Protein AF-A0A359BDV3-F1 (afdb_monomer)

Solvent-accessible surface area (backbone atoms only — not comparable to full-atom values): 6968 Å² total; per-residue (Å²): 131,84,90,57,59,73,46,80,76,44,68,35,71,80,63,51,34,40,36,29,39,27,27,66,96,48,97,41,28,25,42,31,40,29,50,70,92,55,80,78,68,40,76,77,50,85,57,95,71,19,50,80,48,73,44,71,35,88,83,52,82,51,69,50,74,43,62,65,80,77,50,72,85,72,41,96,54,76,82,67,77,78,74,76,79,84,82,77,92,63,85,82,78,80,84,76,82,76,71,95,79,76,89,81,135

Nearest PDB structures (foldseek):
  5yzm-assembly1_A  TM=9.146E-01  e=1.213E-03  Deinococcus radiodurans R1 = ATCC 13939 = DSM 20539
  5yzn-assembly1_D  TM=8.259E-01  e=7.589E-04  Deinococcus radiodurans R1 = ATCC 13939 = DSM 20539
  5yzo-assembly1_A  TM=7.901E-01  e=8.048E-04  Deinococcus radiodurans R1 = ATCC 13939 = DSM 20539
  5yzn-assembly1_C  TM=8.262E-01  e=1.534E-03  Deinococcus radiodurans R1 = ATCC 13939 = DSM 20539
  5yzn-assembly1_A  TM=7.141E-01  e=1.446E-03  Deinococcus radiodurans R1 = ATCC 13939 = DSM 20539

Radius of gyration: 23.29 Å; Cα contacts (8 Å, |Δi|>4): 142; chains: 1; bounding box: 32×81×42 Å

Foldseek 3Di:
DPDKDWDDWDAQLVNQKIWIWICVPHVATFIWIAGPVGDDIDGPDDDPQHFPDWDHDNVSPDIDTDGDDDDPVNDPDDPDPDPDDPDDPDDPDPPPPDDDDDDDD

Secondary structure (DSSP, 8-state):
-----EEEEEE-TTSSEEEEEE-TTSSS-EEEEEETT----EES---TT---EEEE-TTSS-EEEE-PPPPTTTS-S-----PPP----S---------------

Sequence (105 aa):
ESNSDSYSPKWSPDNRYLAVLSDRGDQHSQIWILDRRGGDAQPLTEFKQGVFSYSWSPKSNEILLEVKDPTPADLDEEIRPNPRPYVIDRLQFKEDFVGYRDHQP

Structure (mmCIF, N/CA/C/O backbone):
data_AF-A0A359BDV3-F1
#
_entry.id   AF-A0A359BDV3-F1
#
loop_
_atom_site.group_PDB
_atom_site.id
_atom_site.type_symbol
_atom_site.label_atom_id
_atom_site.label_alt_id
_atom_site.label_comp_id
_atom_site.label_asym_id
_atom_site.label_entity_id
_atom_site.label_seq_id
_atom_site.pdbx_PDB_ins_code
_atom_site.Cartn_x
_atom_site.Cartn_y
_atom_site.Cartn_z
_atom_site.occupancy
_atom_site.B_iso_or_equiv
_atom_site.auth_seq_id
_atom_site.auth_comp_id
_atom_site.auth_asym_id
_atom_site.auth_atom_id
_atom_site.pdbx_PDB_model_num
ATOM 1 N N . GLU A 1 1 ? 4.305 -24.747 -4.653 1.00 45.00 1 GLU A N 1
ATOM 2 C CA . GLU A 1 1 ? 3.629 -23.542 -4.139 1.00 45.00 1 GLU A CA 1
ATOM 3 C C . GLU A 1 1 ? 4.575 -22.376 -4.361 1.00 45.00 1 GLU A C 1
ATOM 5 O O . GLU A 1 1 ? 5.748 -22.513 -4.035 1.00 45.00 1 GLU A O 1
ATOM 10 N N . SER A 1 2 ? 4.141 -21.311 -5.035 1.00 57.94 2 SER A N 1
ATOM 11 C CA . SER A 1 2 ? 4.937 -20.082 -5.107 1.00 57.94 2 SER A CA 1
ATOM 12 C C . SER A 1 2 ? 4.987 -19.492 -3.700 1.00 57.94 2 SER A C 1
ATOM 14 O O . SER A 1 2 ? 3.931 -19.212 -3.135 1.00 57.94 2 SER A O 1
ATOM 16 N N . ASN A 1 3 ? 6.178 -19.366 -3.118 1.00 64.75 3 ASN A N 1
ATOM 17 C CA . ASN A 1 3 ? 6.348 -18.719 -1.822 1.00 64.75 3 ASN A CA 1
ATOM 18 C C . ASN A 1 3 ? 6.088 -17.218 -2.002 1.00 64.75 3 ASN A C 1
ATOM 20 O O . ASN A 1 3 ? 6.959 -16.523 -2.512 1.00 64.75 3 ASN A O 1
ATOM 24 N N . SER A 1 4 ? 4.877 -16.765 -1.681 1.00 77.38 4 SER A N 1
ATOM 25 C CA . SER A 1 4 ? 4.522 -15.345 -1.652 1.00 77.38 4 SER A CA 1
ATOM 26 C C . SER A 1 4 ? 4.699 -14.809 -0.240 1.00 77.38 4 SER A C 1
ATOM 28 O O . SER A 1 4 ? 4.143 -15.386 0.703 1.00 77.38 4 SER A O 1
ATOM 30 N N . ASP A 1 5 ? 5.401 -13.696 -0.101 1.00 88.00 5 ASP A N 1
ATOM 31 C CA . ASP A 1 5 ? 5.618 -13.040 1.177 1.00 88.00 5 ASP A CA 1
ATOM 32 C C . ASP A 1 5 ? 4.516 -11.999 1.441 1.00 88.00 5 ASP A C 1
ATOM 34 O O . ASP A 1 5 ? 3.895 -11.416 0.547 1.00 88.00 5 ASP A O 1
ATOM 38 N N . SER A 1 6 ? 4.206 -11.790 2.719 1.00 92.88 6 SER A N 1
ATOM 39 C CA . SER A 1 6 ? 3.255 -10.770 3.168 1.00 92.88 6 SER A C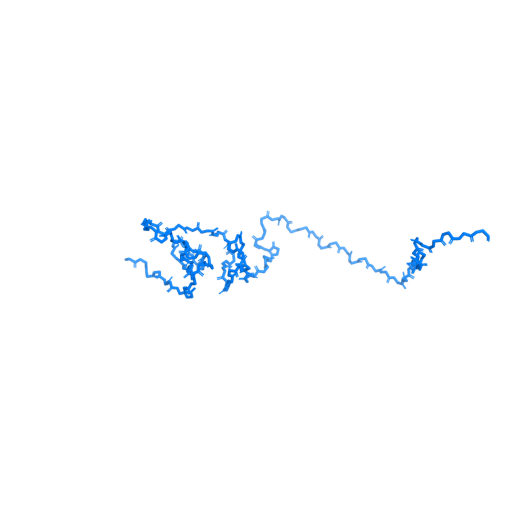A 1
ATOM 40 C C . SER A 1 6 ? 3.822 -10.043 4.377 1.00 92.88 6 SER A C 1
ATOM 42 O O . SER A 1 6 ? 4.243 -10.675 5.346 1.00 92.88 6 SER A O 1
ATOM 44 N N . TYR A 1 7 ? 3.843 -8.713 4.334 1.00 95.69 7 TYR A N 1
ATOM 45 C CA . TYR A 1 7 ? 4.505 -7.892 5.347 1.00 95.69 7 TYR A CA 1
ATOM 46 C C . TYR A 1 7 ? 3.834 -6.521 5.526 1.00 95.69 7 TYR A C 1
ATOM 48 O O . TYR A 1 7 ? 2.852 -6.180 4.864 1.00 95.69 7 TYR A O 1
ATOM 56 N N . SER A 1 8 ? 4.348 -5.734 6.478 1.00 97.19 8 SER A N 1
ATOM 57 C CA . SER A 1 8 ? 3.845 -4.394 6.823 1.00 97.19 8 SER A CA 1
ATOM 58 C C . SER A 1 8 ? 2.331 -4.334 7.105 1.00 97.19 8 SER A C 1
ATOM 60 O O . SER A 1 8 ? 1.634 -3.536 6.475 1.00 97.19 8 SER A O 1
ATOM 62 N N . PRO A 1 9 ? 1.790 -5.143 8.037 1.00 97.56 9 PRO A N 1
ATOM 63 C CA . PRO A 1 9 ? 0.366 -5.117 8.358 1.00 97.56 9 PRO A CA 1
ATOM 64 C C . PRO A 1 9 ? -0.041 -3.798 9.026 1.00 97.56 9 PRO A C 1
ATOM 66 O O . PRO A 1 9 ? 0.595 -3.362 9.990 1.00 97.56 9 PRO A O 1
ATOM 69 N N . LYS A 1 10 ? -1.125 -3.174 8.552 1.00 98.12 10 LYS A N 1
ATOM 70 C CA . LYS A 1 10 ? -1.719 -1.980 9.173 1.00 98.12 10 LYS A CA 1
ATOM 71 C C . LYS A 1 10 ? -3.241 -2.055 9.157 1.00 98.12 10 LYS A C 1
ATOM 73 O O . LYS A 1 10 ? -3.857 -2.150 8.095 1.00 98.12 10 LYS A O 1
ATOM 78 N N . TR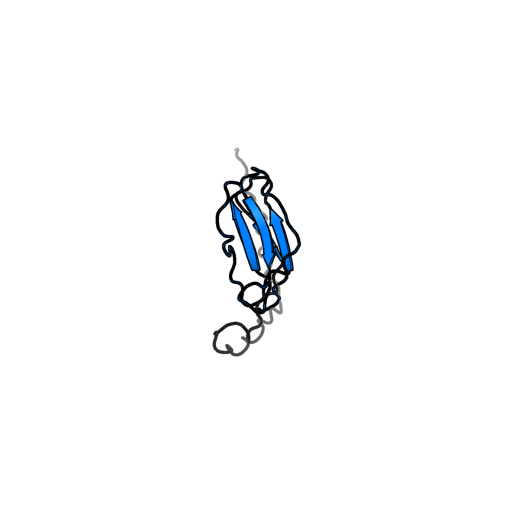P A 1 11 ? -3.843 -1.944 10.337 1.00 98.00 11 TRP A N 1
ATOM 79 C CA . TRP A 1 11 ? -5.286 -1.755 10.465 1.00 98.00 11 TRP A CA 1
ATOM 80 C C . TRP A 1 11 ? -5.696 -0.371 9.958 1.00 98.00 11 TRP A C 1
ATOM 82 O O . TRP A 1 11 ? -5.002 0.617 10.213 1.00 98.00 1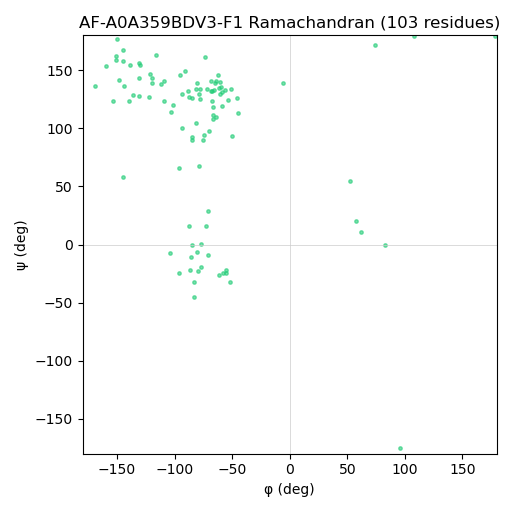1 TRP A O 1
ATOM 92 N N . SER A 1 12 ? -6.831 -0.299 9.266 1.00 97.81 12 SER A N 1
ATOM 93 C CA . SER A 1 12 ? -7.498 0.966 8.981 1.00 97.81 12 SER A CA 1
ATOM 94 C C . SER A 1 12 ? -7.913 1.644 10.298 1.00 97.81 12 SER A C 1
ATOM 96 O O . SER A 1 12 ? -8.262 0.945 11.255 1.00 97.81 12 SER A O 1
ATOM 98 N N . PRO A 1 13 ? -7.897 2.987 10.396 1.00 98.25 13 PRO A N 1
ATOM 99 C CA . PRO A 1 13 ? -8.234 3.673 11.650 1.00 98.25 13 PRO A CA 1
ATOM 100 C C . PRO A 1 13 ? -9.665 3.419 12.157 1.00 98.25 13 PRO A C 1
ATOM 102 O O . PRO A 1 13 ? -9.909 3.451 13.361 1.00 98.25 13 PRO A O 1
ATOM 105 N N . ASP A 1 14 ? -10.607 3.109 11.265 1.00 97.75 14 ASP A N 1
ATOM 106 C CA . ASP A 1 14 ? -11.972 2.673 11.592 1.00 97.75 14 ASP A CA 1
ATOM 107 C C . ASP A 1 14 ? -12.066 1.196 12.049 1.00 97.75 14 ASP A C 1
ATOM 109 O O . ASP A 1 14 ? -13.149 0.700 12.373 1.00 97.75 14 ASP A O 1
ATOM 113 N N . ASN A 1 15 ? -10.932 0.491 12.105 1.00 97.25 15 ASN A N 1
ATOM 114 C CA . ASN A 1 15 ? -10.772 -0.925 12.436 1.00 97.25 15 ASN A CA 1
ATOM 115 C C . ASN A 1 15 ? -11.559 -1.891 11.540 1.00 97.25 15 ASN A C 1
ATOM 117 O O . ASN A 1 15 ? -11.830 -3.023 11.946 1.00 97.25 15 ASN A O 1
ATOM 121 N N . ARG A 1 16 ? -11.974 -1.479 10.343 1.00 96.94 16 ARG A N 1
ATOM 122 C CA . ARG A 1 16 ? -12.729 -2.354 9.446 1.00 96.94 16 ARG A CA 1
ATOM 123 C C . ARG A 1 16 ? -11.839 -3.274 8.620 1.00 96.94 16 ARG A C 1
ATOM 125 O O . ARG A 1 16 ? -12.258 -4.394 8.334 1.00 96.94 16 ARG A O 1
ATOM 132 N N . TYR A 1 17 ? -10.640 -2.830 8.270 1.00 98.00 17 TYR A N 1
ATOM 133 C CA . TYR A 1 17 ? -9.795 -3.514 7.304 1.00 98.00 17 TYR A CA 1
ATOM 134 C C . TYR A 1 17 ? -8.372 -3.701 7.810 1.00 98.00 17 TYR A C 1
ATOM 136 O O . TYR A 1 17 ? -7.805 -2.812 8.443 1.00 98.00 17 TYR A O 1
ATOM 144 N N . LEU A 1 18 ? -7.772 -4.838 7.471 1.00 97.56 18 LEU A N 1
ATOM 145 C CA . LEU A 1 18 ? -6.335 -5.053 7.566 1.00 97.56 18 LEU A CA 1
ATOM 146 C C . LEU A 1 18 ? -5.737 -4.918 6.167 1.00 97.56 18 LEU A C 1
ATOM 148 O O . LEU A 1 18 ? -6.109 -5.674 5.273 1.00 97.56 18 LEU A O 1
ATOM 152 N N . ALA A 1 19 ? -4.818 -3.973 5.988 1.00 97.88 19 ALA A N 1
ATOM 153 C CA . ALA A 1 19 ? -3.979 -3.906 4.799 1.00 97.88 19 ALA A CA 1
ATOM 154 C C . ALA A 1 19 ? -2.637 -4.603 5.056 1.00 97.88 19 ALA A C 1
ATOM 156 O O . ALA A 1 19 ? -2.106 -4.551 6.169 1.00 97.88 19 ALA A O 1
ATOM 157 N N . VAL A 1 20 ? -2.092 -5.238 4.022 1.00 97.38 20 VAL A N 1
ATOM 158 C CA . VAL A 1 20 ? -0.743 -5.818 3.979 1.00 97.38 20 VAL A CA 1
ATOM 159 C C . VAL A 1 20 ? -0.117 -5.528 2.619 1.00 97.38 20 VAL A C 1
ATOM 161 O O . VAL A 1 20 ? -0.835 -5.357 1.635 1.00 97.38 20 VAL A O 1
ATOM 164 N N . LEU A 1 21 ? 1.211 -5.497 2.549 1.00 97.56 21 LEU A N 1
ATOM 165 C CA . LEU A 1 21 ? 1.917 -5.611 1.274 1.00 97.56 21 LEU A CA 1
ATOM 166 C C . LEU A 1 21 ? 2.158 -7.088 0.987 1.00 97.56 21 LEU A C 1
ATOM 168 O O . LEU A 1 21 ? 2.614 -7.807 1.875 1.00 97.56 21 LEU A O 1
ATOM 172 N N . SER A 1 22 ? 1.852 -7.532 -0.228 1.00 96.06 22 SER A N 1
ATOM 173 C CA . SER A 1 22 ? 2.132 -8.896 -0.669 1.00 96.06 22 SER A CA 1
ATOM 174 C C . SER A 1 22 ? 2.434 -8.952 -2.160 1.00 96.06 22 SER A C 1
ATOM 176 O O . SER A 1 22 ? 1.783 -8.273 -2.952 1.00 96.06 22 SER A O 1
ATOM 178 N N . ASP A 1 23 ? 3.395 -9.793 -2.527 1.00 93.50 23 ASP A N 1
ATOM 179 C CA . ASP A 1 23 ? 3.736 -10.181 -3.901 1.00 93.50 23 ASP A CA 1
ATOM 180 C C . ASP A 1 23 ? 2.898 -11.380 -4.387 1.00 93.50 23 ASP A C 1
ATOM 182 O O . ASP A 1 23 ? 3.207 -12.049 -5.370 1.00 93.50 23 ASP A O 1
ATOM 186 N N . ARG A 1 24 ? 1.800 -11.701 -3.694 1.00 88.25 24 ARG A N 1
ATOM 187 C CA . ARG A 1 24 ? 0.910 -12.775 -4.117 1.00 88.25 24 ARG A CA 1
ATOM 188 C C . ARG A 1 24 ? 0.367 -12.485 -5.518 1.00 88.25 24 ARG A C 1
ATOM 190 O O . ARG A 1 24 ? -0.380 -11.536 -5.714 1.00 88.25 24 ARG A O 1
ATOM 197 N N . GLY A 1 25 ? 0.661 -13.380 -6.458 1.00 80.12 25 GLY A N 1
ATOM 198 C CA . GLY A 1 25 ? 0.099 -13.345 -7.810 1.00 80.12 25 GLY A CA 1
ATOM 199 C C . GLY A 1 25 ? 0.804 -12.403 -8.788 1.00 80.12 25 GLY A C 1
ATOM 200 O O . GLY A 1 25 ? 0.408 -12.380 -9.949 1.00 80.12 25 GLY A O 1
ATOM 201 N N . ASP A 1 26 ? 1.847 -11.692 -8.360 1.00 79.25 26 ASP A N 1
ATOM 202 C CA . ASP A 1 26 ? 2.642 -10.796 -9.204 1.00 79.25 26 ASP A CA 1
ATOM 203 C C . ASP A 1 26 ? 4.122 -10.841 -8.772 1.00 79.25 26 ASP A C 1
ATOM 205 O O . ASP A 1 26 ? 4.466 -11.378 -7.726 1.00 79.25 26 ASP A O 1
ATOM 209 N N . GLN A 1 27 ? 5.035 -10.302 -9.572 1.00 85.12 27 GLN A N 1
ATOM 210 C CA . GLN A 1 27 ? 6.436 -10.136 -9.183 1.00 85.12 27 GLN A CA 1
ATOM 211 C C . GLN A 1 27 ? 6.632 -8.946 -8.226 1.00 85.12 27 GLN A C 1
ATOM 213 O O . GLN A 1 27 ? 7.651 -8.854 -7.538 1.00 85.12 27 GLN A O 1
ATOM 218 N N . HIS A 1 28 ? 5.672 -8.021 -8.192 1.00 92.56 28 HIS A N 1
ATOM 219 C CA . HIS A 1 28 ? 5.743 -6.787 -7.425 1.00 92.56 28 HIS A CA 1
ATOM 220 C C . HIS A 1 28 ? 4.735 -6.772 -6.275 1.00 92.56 28 HIS A C 1
ATOM 222 O O . HIS A 1 28 ? 3.575 -7.142 -6.442 1.00 92.56 28 HIS A O 1
ATOM 228 N N . SER A 1 29 ? 5.166 -6.283 -5.108 1.00 95.56 29 SER A N 1
ATOM 229 C CA . SER A 1 29 ? 4.287 -6.129 -3.948 1.00 95.56 29 SER A CA 1
ATOM 230 C C . SER A 1 29 ? 3.134 -5.173 -4.248 1.00 95.56 29 SER A C 1
ATOM 232 O O . SER A 1 29 ? 3.351 -4.038 -4.668 1.00 95.56 29 SER A O 1
ATOM 234 N N . GLN A 1 30 ? 1.912 -5.604 -3.956 1.00 96.75 30 GLN A N 1
ATOM 235 C CA . GLN A 1 30 ? 0.699 -4.791 -4.003 1.00 96.75 30 GLN A CA 1
ATOM 236 C C . GLN A 1 30 ? 0.090 -4.670 -2.610 1.00 96.75 30 GLN A C 1
ATOM 238 O O . GLN A 1 30 ? 0.395 -5.462 -1.714 1.00 96.75 30 GLN A O 1
ATOM 243 N N . ILE A 1 31 ? -0.805 -3.702 -2.419 1.00 97.38 31 ILE A N 1
ATOM 244 C CA . ILE A 1 31 ? -1.634 -3.675 -1.216 1.00 97.38 31 ILE A CA 1
ATOM 245 C C . ILE A 1 31 ? -2.749 -4.694 -1.375 1.00 97.38 31 ILE A C 1
ATOM 247 O O . ILE A 1 31 ? -3.548 -4.618 -2.306 1.00 97.38 31 ILE A O 1
ATOM 251 N N . TRP A 1 32 ? -2.837 -5.595 -0.409 1.00 97.00 32 TRP A N 1
ATOM 252 C CA . TRP A 1 32 ? -3.954 -6.508 -0.237 1.00 97.00 32 TRP A CA 1
ATOM 253 C C . TRP A 1 32 ? -4.749 -6.107 0.996 1.00 97.00 32 TRP A C 1
ATOM 255 O O . TRP A 1 32 ? -4.175 -5.725 2.018 1.00 97.00 32 TRP A O 1
ATOM 265 N N . IL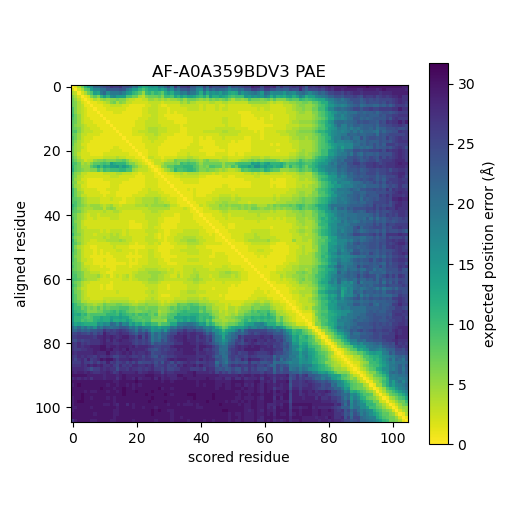E A 1 33 ? -6.071 -6.196 0.900 1.00 97.00 33 ILE A N 1
ATOM 266 C CA . ILE A 1 33 ? -6.990 -5.820 1.968 1.00 97.00 33 ILE A CA 1
ATOM 267 C C . ILE A 1 33 ? -7.837 -7.012 2.401 1.00 97.00 33 ILE A C 1
ATOM 269 O O . ILE A 1 33 ? -8.318 -7.796 1.582 1.00 97.00 33 ILE A O 1
ATOM 273 N N . LEU A 1 34 ? -8.032 -7.128 3.708 1.00 97.31 34 LEU A N 1
ATOM 274 C CA . LEU A 1 34 ? -8.896 -8.110 4.343 1.00 97.31 34 LEU A CA 1
ATOM 275 C C . LEU A 1 34 ? -9.951 -7.379 5.179 1.00 97.31 34 LEU A C 1
ATOM 277 O O . LEU A 1 34 ? -9.604 -6.551 6.023 1.00 97.31 34 LEU A O 1
ATOM 281 N N . ASP A 1 35 ? -11.233 -7.687 4.973 1.00 97.56 35 ASP A N 1
ATOM 282 C CA . ASP A 1 35 ? -12.297 -7.212 5.866 1.00 97.56 35 ASP A CA 1
ATOM 283 C C . ASP A 1 35 ? -12.211 -7.965 7.203 1.00 97.56 35 ASP A C 1
ATOM 285 O O . ASP A 1 35 ? -12.073 -9.189 7.245 1.00 97.56 35 ASP A O 1
ATOM 289 N N . ARG A 1 36 ? -12.306 -7.242 8.323 1.00 96.50 36 ARG A N 1
ATOM 290 C CA . ARG A 1 36 ? -12.248 -7.812 9.679 1.00 96.50 36 ARG A CA 1
ATOM 291 C C . ARG A 1 36 ? -13.334 -8.861 9.930 1.00 96.50 36 ARG A C 1
ATOM 293 O O . ARG A 1 36 ? -13.179 -9.701 10.811 1.00 96.50 36 ARG A O 1
ATOM 300 N N . ARG A 1 37 ? -14.444 -8.808 9.194 1.00 96.75 37 ARG A N 1
ATOM 301 C CA . ARG A 1 37 ? -15.521 -9.807 9.262 1.00 96.75 37 ARG A CA 1
ATOM 302 C C . ARG A 1 37 ? -15.115 -11.158 8.661 1.00 96.75 37 ARG A C 1
ATOM 304 O O . ARG A 1 37 ? -15.854 -12.122 8.833 1.00 96.75 37 ARG A O 1
ATOM 311 N N . GLY A 1 38 ? -13.958 -11.232 8.007 1.00 93.19 38 GLY A N 1
ATOM 312 C CA . GLY A 1 38 ? -13.453 -12.412 7.320 1.00 93.19 38 GLY A CA 1
ATOM 313 C C . GLY A 1 38 ? -13.768 -12.400 5.825 1.00 93.19 38 GLY A C 1
ATOM 314 O O . GLY A 1 38 ? -14.305 -11.431 5.287 1.00 93.19 38 GLY A O 1
ATOM 315 N N . GLY A 1 39 ? -13.420 -13.503 5.166 1.00 93.56 39 GLY A N 1
ATOM 316 C CA . GLY A 1 39 ? -13.400 -13.630 3.709 1.00 93.56 39 GLY A CA 1
ATOM 317 C C . GLY A 1 39 ? -11.972 -13.686 3.172 1.00 93.56 39 GLY A C 1
ATOM 318 O O . GLY A 1 39 ? -11.008 -13.636 3.936 1.00 93.56 39 GLY A O 1
ATOM 319 N N . ASP A 1 40 ? -11.845 -13.808 1.856 1.00 93.31 40 ASP A N 1
ATOM 320 C CA . ASP A 1 40 ? -10.542 -13.848 1.200 1.00 93.31 40 ASP A CA 1
ATOM 321 C C . ASP A 1 40 ? -9.970 -12.441 1.037 1.00 93.31 40 ASP A C 1
ATOM 323 O O . ASP A 1 40 ? -10.687 -11.506 0.667 1.00 93.31 40 ASP A O 1
ATOM 327 N N . ALA A 1 41 ? -8.663 -12.301 1.271 1.00 93.50 41 ALA A N 1
ATOM 328 C CA . ALA A 1 41 ? -7.949 -11.067 0.968 1.00 93.50 41 ALA A CA 1
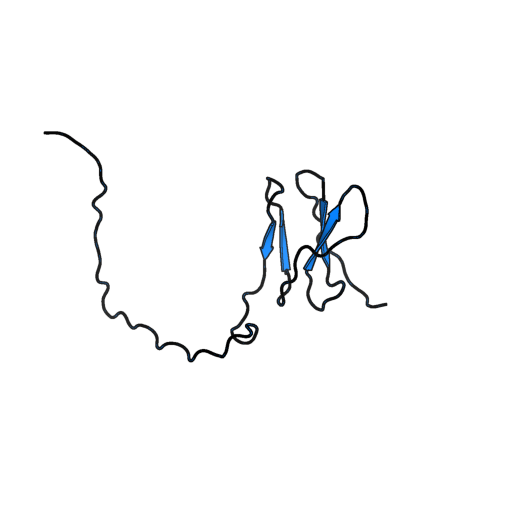ATOM 329 C C . ALA A 1 41 ? -8.040 -10.752 -0.533 1.00 93.50 41 ALA A C 1
ATOM 331 O O . ALA A 1 41 ? -7.923 -11.652 -1.367 1.00 93.50 41 ALA A O 1
ATOM 332 N N . GLN A 1 42 ? -8.219 -9.476 -0.866 1.00 94.81 42 GLN A N 1
ATOM 333 C CA . GLN A 1 42 ? -8.350 -8.990 -2.241 1.00 94.81 42 GLN A CA 1
ATOM 334 C C . GLN A 1 42 ? -7.250 -7.963 -2.541 1.00 94.81 42 GLN A C 1
ATOM 336 O O . GLN A 1 42 ? -6.883 -7.206 -1.635 1.00 94.81 42 GLN A O 1
ATOM 341 N N . PRO A 1 43 ? -6.741 -7.887 -3.781 1.00 94.75 43 PRO A N 1
ATOM 342 C CA . PRO A 1 43 ? -5.838 -6.815 -4.170 1.00 94.75 43 PRO A CA 1
ATOM 343 C C . PRO A 1 43 ? -6.603 -5.486 -4.194 1.00 94.75 43 PRO A C 1
ATOM 345 O O . PRO A 1 43 ? -7.700 -5.387 -4.742 1.00 94.75 43 PRO A O 1
ATOM 348 N N . LEU A 1 44 ? -6.026 -4.459 -3.576 1.00 95.50 44 LEU A N 1
ATOM 349 C CA . LEU A 1 44 ? -6.518 -3.081 -3.624 1.00 95.50 44 LEU A CA 1
ATOM 350 C C . LEU A 1 44 ? -5.796 -2.264 -4.706 1.00 95.50 44 LEU A C 1
ATOM 352 O O . LEU A 1 44 ? -6.335 -1.267 -5.181 1.00 95.50 44 LEU A O 1
ATOM 356 N N . THR A 1 45 ? -4.580 -2.671 -5.079 1.00 95.19 45 THR A N 1
ATOM 357 C CA . THR A 1 45 ? -3.739 -1.991 -6.070 1.00 95.19 45 THR A CA 1
ATOM 358 C C . THR A 1 45 ? -3.189 -2.963 -7.109 1.00 95.19 45 THR A C 1
ATOM 360 O O . THR A 1 45 ? -3.038 -4.150 -6.832 1.00 95.19 45 THR A O 1
ATOM 363 N N . GLU A 1 46 ? -2.850 -2.430 -8.284 1.00 93.19 46 GLU A N 1
ATOM 364 C CA . GLU A 1 46 ? -2.258 -3.171 -9.406 1.00 93.19 46 GLU A CA 1
ATOM 365 C C . GLU A 1 46 ? -1.252 -2.270 -10.151 1.00 93.19 46 GLU A C 1
ATOM 367 O O . GLU A 1 46 ? -1.407 -1.929 -11.323 1.00 93.19 46 GLU A O 1
ATOM 372 N N . PHE A 1 47 ? -0.239 -1.773 -9.434 1.00 91.12 47 PHE A N 1
ATOM 373 C CA . PHE A 1 47 ? 0.797 -0.926 -10.034 1.00 91.12 47 PHE A CA 1
ATOM 374 C C . PHE A 1 47 ? 1.895 -1.788 -10.656 1.00 91.12 47 PHE A C 1
ATOM 376 O O . PHE A 1 47 ? 2.521 -2.562 -9.934 1.00 91.12 47 PHE A O 1
ATOM 383 N N . LYS A 1 48 ? 2.212 -1.583 -11.945 1.00 89.81 48 LYS A N 1
ATOM 384 C CA . LYS A 1 48 ? 3.322 -2.279 -12.637 1.00 89.81 48 LYS A CA 1
ATOM 385 C C . LYS A 1 48 ? 4.656 -2.165 -11.877 1.00 89.81 48 LYS A C 1
ATOM 387 O O . LYS A 1 48 ? 5.472 -3.069 -11.935 1.00 89.81 48 LYS A O 1
ATOM 392 N N . GLN A 1 49 ? 4.886 -1.058 -11.170 1.00 91.31 49 GLN A N 1
ATOM 393 C CA . GLN A 1 49 ? 6.114 -0.792 -10.409 1.00 91.31 49 GLN A CA 1
ATOM 394 C C . GLN A 1 49 ? 6.094 -1.372 -8.986 1.00 91.31 49 GLN A C 1
ATOM 396 O O . GLN A 1 49 ? 7.125 -1.366 -8.311 1.00 91.31 49 GLN A O 1
ATOM 401 N N . GLY A 1 50 ? 4.937 -1.848 -8.520 1.00 94.06 50 GLY A N 1
ATOM 402 C CA . GLY A 1 50 ? 4.705 -2.226 -7.132 1.00 94.06 50 GLY A CA 1
ATOM 403 C C . GLY A 1 50 ? 4.568 -1.046 -6.174 1.00 94.06 50 GLY A C 1
ATOM 404 O O . GLY A 1 50 ? 4.808 0.116 -6.508 1.00 94.06 50 GLY A O 1
ATOM 405 N N . VAL A 1 51 ? 4.187 -1.378 -4.946 1.00 96.69 51 VAL A N 1
ATOM 406 C CA . VAL A 1 51 ? 4.079 -0.465 -3.809 1.00 96.69 51 VAL A CA 1
ATOM 407 C C . VAL A 1 51 ? 5.192 -0.784 -2.813 1.00 96.69 51 VAL A C 1
ATOM 409 O O . VAL A 1 51 ? 5.298 -1.909 -2.321 1.00 96.69 51 VAL A O 1
ATOM 412 N N . PHE A 1 52 ? 6.013 0.213 -2.482 1.00 96.00 52 PHE A N 1
ATOM 413 C CA . PHE A 1 52 ? 7.116 0.053 -1.526 1.00 96.00 52 PHE A CA 1
ATOM 414 C C . PHE A 1 52 ? 6.644 0.198 -0.085 1.00 96.00 52 PHE A C 1
ATOM 416 O O . PHE A 1 52 ? 6.996 -0.596 0.790 1.00 96.00 52 PHE A O 1
ATOM 423 N N . SER A 1 53 ? 5.834 1.222 0.165 1.00 97.56 53 SER A N 1
ATOM 424 C CA . SER A 1 53 ? 5.291 1.522 1.478 1.00 97.56 53 SER A CA 1
ATOM 425 C C . SER A 1 53 ? 3.936 2.211 1.351 1.00 97.56 53 SER A C 1
ATOM 427 O O . SER A 1 53 ? 3.552 2.699 0.285 1.00 97.56 53 SER A O 1
ATOM 429 N N . TYR A 1 54 ? 3.171 2.207 2.442 1.00 98.25 54 TYR A N 1
ATOM 430 C CA . TYR A 1 54 ? 1.858 2.837 2.467 1.00 98.25 54 TYR A CA 1
ATOM 431 C C . TYR A 1 54 ? 1.488 3.339 3.860 1.00 98.25 54 TYR A C 1
ATOM 433 O O . TYR A 1 54 ? 2.012 2.859 4.873 1.00 98.25 54 TYR A O 1
ATOM 441 N N . SER A 1 55 ? 0.551 4.281 3.936 1.00 98.12 55 SER A N 1
ATOM 442 C CA . SER A 1 55 ? -0.053 4.718 5.196 1.00 98.12 55 SER A CA 1
ATOM 443 C C . SER A 1 55 ? -1.524 5.057 5.026 1.00 98.12 55 SER A C 1
ATOM 445 O O . SER A 1 55 ? -1.907 5.755 4.092 1.00 98.12 55 SER A O 1
ATOM 447 N N . TRP A 1 56 ? -2.344 4.614 5.976 1.00 98.19 56 TRP A N 1
ATOM 448 C CA . TRP A 1 56 ? -3.745 5.003 6.048 1.00 98.19 56 TRP A CA 1
ATOM 449 C C . TRP A 1 56 ? -3.898 6.497 6.334 1.00 98.19 56 TRP A C 1
ATOM 451 O O . TRP A 1 56 ? -3.203 7.052 7.190 1.00 98.19 56 TRP A O 1
ATOM 461 N N . SER A 1 57 ? -4.858 7.130 5.661 1.00 97.88 57 SER A N 1
ATOM 462 C CA . SER A 1 57 ? -5.386 8.425 6.078 1.00 97.88 57 SER A CA 1
ATOM 463 C C . SER A 1 57 ? -6.083 8.280 7.434 1.00 97.88 57 SER A C 1
ATOM 465 O O . SER A 1 57 ? -6.823 7.311 7.622 1.00 97.88 57 SER A O 1
ATOM 467 N N . PRO A 1 58 ? -5.946 9.245 8.365 1.00 97.38 58 PRO A N 1
ATOM 468 C CA . PRO A 1 58 ? -6.647 9.219 9.653 1.00 97.38 58 PRO A CA 1
ATOM 469 C C . PRO A 1 58 ? -8.174 9.099 9.533 1.00 97.38 58 PRO A C 1
ATOM 471 O O . PRO A 1 58 ? -8.831 8.622 10.454 1.00 97.38 58 PRO A O 1
ATOM 474 N N . LYS A 1 59 ? -8.748 9.519 8.397 1.00 96.94 59 LYS A N 1
ATOM 475 C CA . LYS A 1 59 ? -10.186 9.423 8.101 1.00 96.94 59 LYS A CA 1
ATOM 476 C C . LYS A 1 59 ? -10.618 8.065 7.526 1.00 96.94 59 LYS A C 1
ATOM 478 O O . LYS A 1 59 ? -11.803 7.873 7.286 1.00 96.94 59 LYS A O 1
ATOM 483 N N . SER A 1 60 ? -9.694 7.120 7.335 1.00 95.25 60 SER A N 1
ATOM 484 C CA . SER A 1 60 ? -9.931 5.763 6.797 1.00 95.25 60 SER A CA 1
ATOM 485 C C . SER A 1 60 ? -10.478 5.686 5.365 1.00 95.25 60 SER A C 1
ATOM 487 O O . SER A 1 60 ? -10.880 4.614 4.927 1.00 95.25 60 SER A O 1
ATOM 489 N N . ASN A 1 61 ? -10.499 6.790 4.621 1.00 94.62 61 ASN A N 1
ATOM 490 C CA . ASN A 1 61 ? -11.058 6.849 3.267 1.00 94.62 61 ASN A CA 1
ATOM 491 C C . ASN A 1 61 ? -9.996 6.884 2.155 1.00 94.62 61 ASN A C 1
ATOM 493 O O . ASN A 1 61 ? -10.354 6.828 0.984 1.00 94.62 61 ASN A O 1
ATOM 497 N N . GLU A 1 62 ? -8.715 7.001 2.506 1.00 96.94 62 GLU A N 1
ATOM 498 C CA . GLU A 1 62 ? -7.599 7.157 1.569 1.00 96.94 62 GLU A CA 1
ATOM 499 C C . GLU A 1 62 ? -6.355 6.437 2.100 1.00 96.94 62 GLU A C 1
ATOM 501 O O . GLU A 1 62 ? -6.208 6.229 3.312 1.00 96.94 62 GLU A O 1
ATOM 506 N N . ILE A 1 63 ? -5.438 6.096 1.195 1.00 97.25 63 ILE A N 1
ATOM 507 C CA . ILE A 1 63 ? -4.126 5.535 1.516 1.00 97.25 63 ILE A CA 1
ATOM 508 C C . ILE A 1 63 ? -3.065 6.319 0.739 1.00 97.25 63 ILE A C 1
ATOM 510 O O . ILE A 1 63 ? -3.166 6.466 -0.477 1.00 97.25 63 ILE A O 1
ATOM 514 N N . LEU A 1 64 ? -2.047 6.811 1.445 1.00 97.50 64 LEU A N 1
ATOM 515 C CA . LEU A 1 64 ? -0.828 7.343 0.840 1.00 97.50 64 LEU A CA 1
ATOM 516 C C . LEU A 1 64 ? 0.056 6.176 0.403 1.00 97.50 64 LEU A C 1
ATOM 518 O O . LEU A 1 64 ? 0.276 5.261 1.199 1.00 97.50 64 LEU A O 1
ATOM 522 N N . LEU A 1 65 ? 0.590 6.244 -0.813 1.00 96.56 65 LEU A N 1
ATOM 523 C CA . LEU A 1 65 ? 1.453 5.219 -1.393 1.00 96.56 65 LEU A CA 1
ATOM 524 C C . LEU A 1 65 ? 2.820 5.796 -1.736 1.00 96.56 65 LEU A C 1
ATOM 526 O O . LEU A 1 65 ? 2.921 6.920 -2.223 1.00 96.56 65 LEU A O 1
ATOM 530 N N . GLU A 1 66 ? 3.851 4.989 -1.533 1.00 97.38 66 GLU A N 1
ATOM 531 C CA . GLU A 1 66 ? 5.162 5.194 -2.130 1.00 97.38 66 GLU A CA 1
ATOM 532 C C . GLU A 1 66 ? 5.321 4.213 -3.291 1.00 97.38 66 GLU A C 1
ATOM 534 O O . GLU A 1 66 ? 5.350 2.992 -3.102 1.00 97.38 66 GLU A O 1
ATOM 539 N N . VAL A 1 67 ? 5.407 4.762 -4.497 1.00 95.50 67 VAL A N 1
ATOM 540 C CA . VAL A 1 67 ? 5.598 4.027 -5.747 1.00 95.50 67 VAL A CA 1
ATOM 541 C C . VAL A 1 67 ? 6.739 4.673 -6.519 1.00 95.50 67 VAL A C 1
ATOM 543 O O . VAL A 1 67 ? 7.036 5.855 -6.340 1.00 95.50 67 VAL A O 1
ATOM 546 N N . LYS A 1 68 ? 7.396 3.899 -7.378 1.00 92.38 68 LYS A N 1
ATOM 547 C CA . LYS A 1 68 ? 8.384 4.447 -8.305 1.00 92.38 68 LYS A CA 1
ATOM 548 C C . LYS A 1 68 ? 7.644 5.023 -9.505 1.00 92.38 68 LYS A C 1
ATOM 550 O O . LYS A 1 68 ? 6.787 4.343 -10.066 1.00 92.38 68 LYS A O 1
ATOM 555 N N . ASP 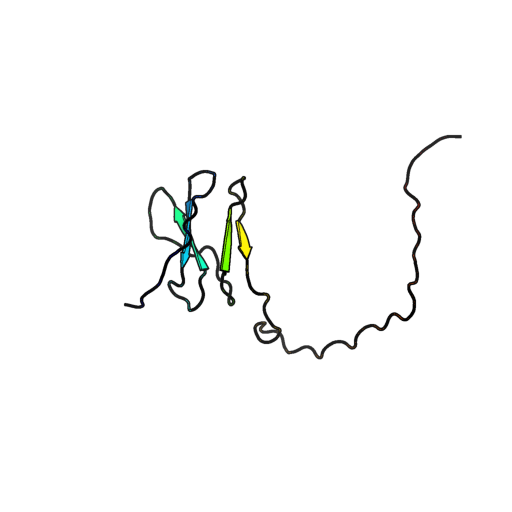A 1 69 ? 8.016 6.229 -9.920 1.00 89.31 69 ASP A N 1
ATOM 556 C CA . ASP A 1 69 ? 7.482 6.794 -11.154 1.00 89.31 69 ASP A CA 1
ATOM 557 C C . ASP A 1 69 ? 7.832 5.895 -12.351 1.00 89.31 69 ASP A C 1
ATOM 559 O O . ASP A 1 69 ? 8.978 5.432 -12.467 1.00 89.31 69 ASP A O 1
ATOM 563 N N . PRO A 1 70 ? 6.868 5.639 -13.249 1.00 85.06 70 PRO A N 1
ATOM 564 C CA . PRO A 1 70 ? 7.132 4.887 -14.460 1.00 85.06 70 PRO A CA 1
ATOM 565 C C . PRO A 1 70 ? 8.163 5.633 -15.306 1.00 85.06 70 PRO A C 1
ATOM 567 O O . PRO A 1 70 ? 8.077 6.844 -15.522 1.00 85.06 70 PRO A O 1
ATOM 570 N N . THR A 1 71 ? 9.150 4.907 -15.814 1.00 83.25 71 THR A N 1
ATOM 571 C CA . THR A 1 71 ? 10.027 5.446 -16.849 1.00 83.25 71 THR A CA 1
ATOM 572 C C . THR A 1 71 ? 9.271 5.506 -18.180 1.00 83.25 71 THR A C 1
ATOM 574 O O . THR A 1 71 ? 8.297 4.774 -18.361 1.00 83.25 71 THR A O 1
ATOM 577 N N . PRO A 1 72 ? 9.729 6.296 -19.167 1.00 81.00 72 PRO A N 1
ATOM 578 C CA . PRO A 1 72 ? 9.147 6.262 -20.509 1.00 81.00 72 PRO A CA 1
ATOM 579 C C . PRO A 1 72 ? 9.140 4.868 -21.154 1.00 81.00 72 PRO A C 1
ATOM 581 O O . PRO A 1 72 ? 8.356 4.638 -22.059 1.00 81.00 72 PRO A O 1
ATOM 584 N N . ALA A 1 73 ? 10.005 3.949 -20.706 1.00 77.75 73 ALA A N 1
ATOM 585 C CA . ALA A 1 73 ? 10.011 2.565 -21.173 1.00 77.75 73 ALA A CA 1
ATOM 586 C C . ALA A 1 73 ? 8.921 1.693 -20.516 1.00 77.75 73 ALA A C 1
ATOM 588 O O . ALA A 1 73 ? 8.549 0.672 -21.084 1.00 77.75 73 ALA A O 1
ATOM 589 N N . ASP A 1 74 ? 8.426 2.077 -19.333 1.00 77.12 74 ASP A N 1
ATOM 590 C CA . ASP A 1 74 ? 7.363 1.366 -18.603 1.00 77.12 74 ASP A CA 1
ATOM 591 C C . ASP A 1 74 ? 5.957 1.811 -19.041 1.00 77.12 74 ASP A C 1
ATOM 593 O O . ASP A 1 74 ? 4.963 1.103 -18.832 1.00 77.12 74 ASP A O 1
ATOM 597 N N . LEU A 1 75 ? 5.875 3.014 -19.612 1.00 75.31 75 LEU A N 1
ATOM 598 C CA . LEU A 1 75 ? 4.682 3.539 -20.250 1.00 75.31 75 LEU A CA 1
ATOM 599 C C . LEU A 1 75 ? 4.580 2.918 -21.643 1.00 75.31 75 LEU A C 1
ATOM 601 O O . LEU A 1 75 ? 5.517 3.007 -22.429 1.00 75.31 75 LEU A O 1
ATOM 605 N N . ASP A 1 76 ? 3.421 2.362 -21.990 1.00 67.56 76 ASP A N 1
ATOM 606 C CA . ASP A 1 76 ? 3.114 1.914 -23.358 1.00 67.56 76 ASP A CA 1
ATOM 607 C C . ASP A 1 76 ? 2.919 3.119 -24.319 1.00 67.56 76 ASP A C 1
ATOM 609 O O . ASP A 1 76 ? 2.149 3.070 -25.278 1.00 67.56 76 ASP A O 1
ATOM 613 N N . GLU A 1 77 ? 3.577 4.247 -24.034 1.00 61.66 77 GLU A N 1
ATOM 614 C CA . GLU A 1 77 ? 3.608 5.439 -24.863 1.00 61.66 77 GLU A CA 1
ATOM 615 C C . GLU A 1 77 ? 4.751 5.299 -25.871 1.00 61.66 77 GLU A C 1
ATOM 617 O O . GLU A 1 77 ? 5.901 5.063 -25.499 1.00 61.66 77 GLU A O 1
ATOM 622 N N . GLU A 1 78 ? 4.457 5.471 -27.165 1.00 60.12 78 GLU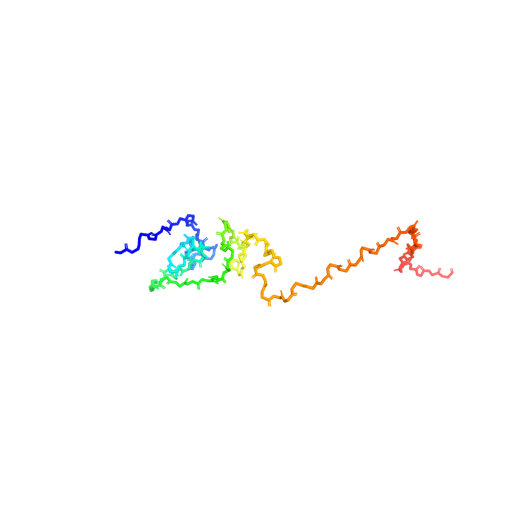 A N 1
ATOM 623 C CA . GLU A 1 78 ? 5.503 5.697 -28.165 1.00 60.12 78 GLU A CA 1
ATOM 624 C C . GLU A 1 78 ? 6.469 6.748 -27.619 1.00 60.12 78 GLU A C 1
ATOM 626 O O . GLU A 1 78 ? 6.020 7.828 -27.231 1.00 60.12 78 GLU A O 1
ATOM 631 N N . ILE A 1 79 ? 7.769 6.429 -27.584 1.00 59.06 79 ILE A N 1
ATOM 632 C CA . ILE A 1 79 ? 8.845 7.341 -27.185 1.00 59.06 79 ILE A CA 1
ATOM 633 C C . ILE A 1 79 ? 8.667 8.637 -27.978 1.00 59.06 79 ILE A C 1
ATOM 635 O O . ILE A 1 79 ? 9.124 8.760 -29.117 1.00 59.06 79 ILE A O 1
ATOM 639 N N . ARG A 1 80 ? 7.959 9.612 -27.399 1.00 58.06 80 ARG A N 1
ATOM 640 C CA . ARG A 1 80 ? 7.764 10.901 -28.045 1.00 58.06 80 ARG A CA 1
ATOM 641 C C . ARG A 1 80 ? 9.144 11.540 -28.063 1.00 58.06 80 ARG A C 1
ATOM 643 O O . ARG A 1 80 ? 9.766 11.634 -27.001 1.00 58.06 80 ARG A O 1
ATOM 650 N N . PRO A 1 81 ? 9.669 11.935 -29.235 1.00 60.31 81 PRO A N 1
ATOM 651 C CA . PRO A 1 81 ? 10.978 12.559 -29.303 1.00 60.31 81 PRO A CA 1
ATOM 652 C C . PRO A 1 81 ? 10.986 13.738 -28.335 1.00 60.31 81 PRO A C 1
ATOM 654 O O . PRO A 1 81 ? 10.102 14.593 -28.395 1.00 60.31 81 PRO A O 1
ATOM 657 N N . ASN A 1 82 ? 11.952 13.716 -27.415 1.00 60.72 82 ASN A N 1
ATOM 658 C CA . ASN A 1 82 ? 12.099 14.680 -26.333 1.00 60.72 82 ASN A CA 1
ATOM 659 C C . ASN A 1 82 ? 11.889 16.101 -26.896 1.00 60.72 82 ASN A C 1
ATOM 661 O O . ASN A 1 82 ? 12.679 16.513 -27.759 1.00 60.72 82 ASN A O 1
ATOM 665 N N . PRO A 1 83 ? 10.817 16.832 -26.521 1.00 60.69 83 PRO A N 1
ATOM 666 C CA . PRO A 1 83 ? 10.609 18.168 -27.052 1.00 60.69 83 PRO A CA 1
ATOM 667 C C . PRO A 1 83 ? 11.831 19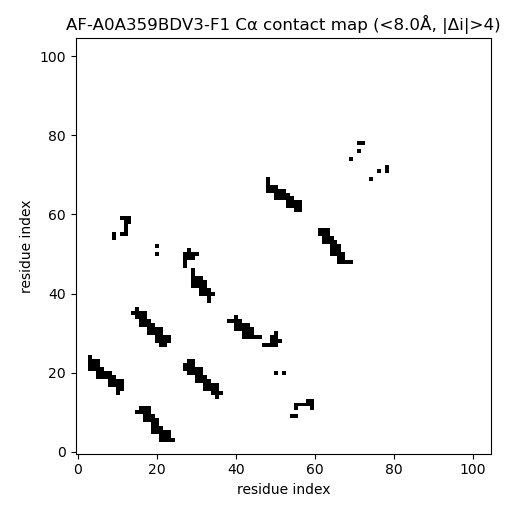.003 -26.677 1.00 60.69 83 PRO A C 1
ATOM 669 O O . PRO A 1 83 ? 12.302 18.959 -25.540 1.00 60.69 83 PRO A O 1
ATOM 672 N N . ARG A 1 84 ? 12.393 19.719 -27.660 1.00 63.22 84 ARG A N 1
ATOM 673 C CA . ARG A 1 84 ? 13.564 20.574 -27.426 1.00 63.22 84 ARG A CA 1
ATOM 674 C C . ARG A 1 84 ? 13.260 21.472 -26.220 1.00 63.22 84 ARG A C 1
ATOM 676 O O . ARG A 1 84 ? 12.162 22.032 -26.185 1.00 63.22 84 ARG A O 1
ATOM 683 N N . PRO A 1 85 ? 14.180 21.611 -25.250 1.00 68.56 85 PRO A N 1
ATOM 684 C CA . PRO A 1 85 ? 13.921 22.433 -24.080 1.00 68.56 85 PRO A CA 1
ATOM 685 C C . PRO A 1 85 ? 13.560 23.849 -24.527 1.00 68.56 85 PRO A C 1
ATOM 687 O O . PRO A 1 85 ? 14.234 24.430 -25.382 1.00 68.56 85 PRO A O 1
ATOM 690 N N . TYR A 1 86 ? 12.491 24.402 -23.956 1.00 67.56 86 TYR A N 1
ATOM 691 C CA . TYR A 1 86 ? 12.201 25.822 -24.101 1.00 67.56 86 TYR A CA 1
ATOM 692 C C . TYR A 1 86 ? 13.308 26.596 -23.382 1.00 67.56 86 TYR A C 1
ATOM 694 O O . TYR A 1 86 ? 13.390 26.586 -22.155 1.00 67.56 86 TYR A O 1
ATOM 702 N N . VAL A 1 87 ? 14.187 27.241 -24.147 1.00 75.62 87 VAL A N 1
ATOM 703 C CA . VAL A 1 87 ? 15.183 28.165 -23.600 1.00 75.62 87 VAL A CA 1
ATOM 704 C C . VAL A 1 87 ? 14.486 29.501 -23.387 1.00 75.62 87 VAL A C 1
ATOM 706 O O . VAL A 1 87 ? 14.191 30.213 -24.343 1.00 75.62 87 VAL A O 1
ATOM 709 N N . ILE A 1 88 ? 14.188 29.819 -22.130 1.00 68.81 88 ILE A N 1
ATOM 710 C CA . ILE A 1 88 ? 13.714 31.143 -21.729 1.00 68.81 88 ILE A CA 1
ATOM 711 C C . ILE A 1 88 ? 14.955 31.933 -21.314 1.00 68.81 88 ILE A C 1
ATOM 713 O O . ILE A 1 88 ? 15.487 31.745 -20.224 1.00 68.81 88 ILE A O 1
ATOM 717 N N . ASP A 1 89 ? 15.444 32.793 -22.201 1.00 72.81 89 ASP A N 1
ATOM 718 C CA . ASP A 1 89 ? 16.598 33.670 -21.960 1.00 72.81 89 ASP A CA 1
ATOM 719 C C . ASP A 1 89 ? 16.233 34.932 -21.157 1.00 72.81 89 ASP A C 1
ATOM 721 O O . ASP A 1 89 ? 17.106 35.708 -20.761 1.00 72.81 89 ASP A O 1
ATOM 725 N N . ARG A 1 90 ? 14.937 35.144 -20.892 1.00 59.84 90 ARG A N 1
ATOM 726 C CA . ARG A 1 90 ? 14.427 36.300 -20.158 1.00 59.84 90 ARG A CA 1
ATOM 727 C C . ARG A 1 90 ? 13.112 35.990 -19.457 1.00 59.84 90 ARG A C 1
ATOM 729 O O . ARG A 1 90 ? 12.121 35.659 -20.104 1.00 59.84 90 ARG A O 1
ATOM 736 N N . LEU A 1 91 ? 13.073 36.192 -18.141 1.00 59.94 91 LEU A N 1
ATOM 737 C CA . LEU A 1 91 ? 11.810 36.269 -17.410 1.00 59.94 91 LEU A CA 1
ATOM 738 C C . LEU A 1 91 ? 11.055 37.527 -17.869 1.00 59.94 91 LEU A C 1
ATOM 740 O O . LEU A 1 91 ? 11.469 38.648 -17.578 1.00 59.94 91 LEU A 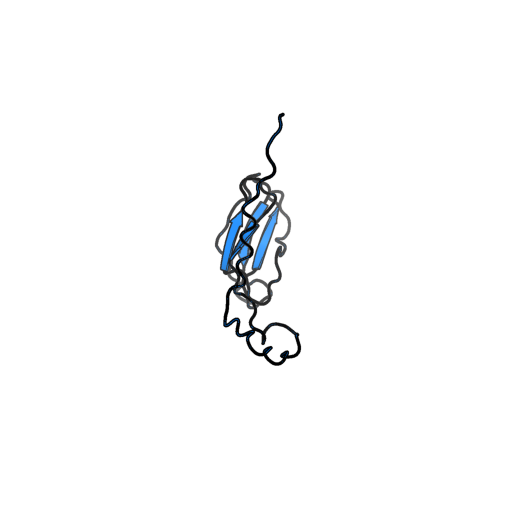O 1
ATOM 744 N N . GLN A 1 92 ? 9.934 37.358 -18.570 1.00 57.47 92 GLN A N 1
ATOM 745 C CA . GLN A 1 92 ? 8.887 38.380 -18.591 1.00 57.47 92 GLN A CA 1
ATOM 746 C C . GLN A 1 92 ? 8.178 38.287 -17.240 1.00 57.47 92 GLN A C 1
ATOM 748 O O . GLN A 1 92 ? 7.272 37.479 -17.047 1.00 57.47 92 GLN A O 1
ATOM 753 N N . PHE A 1 93 ? 8.676 39.049 -16.270 1.00 51.50 93 PHE A N 1
ATOM 754 C CA . PHE A 1 93 ? 8.050 39.183 -14.965 1.00 51.50 93 PHE A CA 1
ATOM 755 C C . PHE A 1 93 ? 6.681 39.850 -15.173 1.00 51.50 93 PHE A C 1
ATOM 757 O O . PHE A 1 93 ? 6.613 41.019 -15.547 1.00 51.50 93 PHE A O 1
ATOM 764 N N . LYS A 1 94 ? 5.587 39.101 -14.990 1.00 56.66 94 LYS A N 1
ATOM 765 C CA . LYS A 1 94 ? 4.283 39.709 -14.719 1.00 56.66 94 LYS A CA 1
ATOM 766 C C . LYS A 1 94 ? 4.207 39.969 -13.225 1.00 56.66 94 LYS A C 1
ATOM 768 O O . LYS A 1 94 ? 3.851 39.092 -12.443 1.00 56.66 94 LYS A O 1
ATOM 773 N N . GLU A 1 95 ? 4.607 41.175 -12.858 1.00 49.97 95 GLU A N 1
ATOM 774 C CA . GLU A 1 95 ? 4.431 41.732 -11.526 1.00 49.97 95 GLU A CA 1
ATOM 775 C C . GLU A 1 95 ? 2.992 42.223 -11.352 1.00 49.97 95 GLU A C 1
ATOM 777 O O . GLU A 1 95 ? 2.741 43.416 -11.239 1.00 49.97 95 GLU A O 1
ATOM 782 N N . ASP A 1 96 ? 2.020 41.317 -11.328 1.00 55.72 96 ASP A N 1
ATOM 783 C CA . ASP A 1 96 ? 0.651 41.716 -11.003 1.00 55.72 96 ASP A CA 1
ATOM 784 C C . ASP A 1 96 ? 0.414 41.455 -9.503 1.00 55.72 96 ASP A C 1
ATOM 786 O O . ASP A 1 96 ? -0.383 40.608 -9.110 1.00 55.72 96 ASP A O 1
ATOM 790 N N . PHE A 1 97 ? 1.125 42.200 -8.641 1.00 47.38 97 PHE A N 1
ATOM 791 C CA . PHE A 1 97 ? 0.893 42.259 -7.181 1.00 47.38 97 PHE A CA 1
ATOM 792 C C . PHE A 1 97 ? -0.381 43.041 -6.799 1.00 47.38 97 PHE A C 1
ATOM 794 O O . PHE A 1 97 ? -0.557 43.430 -5.643 1.00 47.38 97 PHE A O 1
ATOM 801 N N . VAL A 1 98 ? -1.299 43.292 -7.734 1.00 56.44 98 VAL A N 1
ATOM 802 C CA . VAL A 1 98 ? -2.533 44.021 -7.429 1.00 56.44 98 VAL A CA 1
ATOM 803 C C . VAL A 1 98 ? -3.574 43.046 -6.887 1.00 56.44 98 VAL A C 1
ATOM 805 O O . VAL A 1 98 ? -4.363 42.445 -7.615 1.00 56.44 98 VAL A O 1
ATOM 808 N N . GLY A 1 99 ? -3.551 42.893 -5.564 1.00 49.50 99 GLY A N 1
ATOM 809 C CA . GLY A 1 99 ? -4.650 42.328 -4.795 1.00 49.50 99 GLY A CA 1
ATOM 810 C C . GLY A 1 99 ? -5.881 43.238 -4.848 1.00 49.50 99 GLY A C 1
ATOM 811 O O . GLY A 1 99 ? -5.792 44.445 -4.645 1.00 49.50 99 GLY A O 1
ATOM 812 N N . TYR A 1 100 ? -7.042 42.638 -5.103 1.00 50.47 100 TYR A N 1
ATOM 813 C CA . TYR A 1 100 ? -8.356 43.274 -5.012 1.00 50.47 100 TYR A CA 1
ATOM 814 C C . TYR A 1 100 ? -8.770 43.450 -3.548 1.00 50.47 100 TYR A C 1
ATOM 816 O O . TYR A 1 100 ? -9.329 42.508 -2.998 1.00 50.47 100 TYR A O 1
ATOM 824 N N . ARG A 1 101 ? -8.512 44.610 -2.933 1.00 51.12 101 ARG A N 1
ATOM 825 C CA . ARG A 1 101 ? -9.141 45.128 -1.692 1.00 51.12 101 ARG A CA 1
ATOM 826 C C . ARG A 1 101 ? -8.729 46.595 -1.534 1.00 51.12 101 ARG A C 1
ATOM 828 O O . ARG A 1 101 ? -7.556 46.885 -1.708 1.00 51.12 101 ARG A O 1
ATOM 835 N N . ASP A 1 102 ? -9.536 47.584 -1.189 1.00 41.94 102 ASP A N 1
ATOM 836 C CA . ASP A 1 102 ? -10.962 47.752 -0.935 1.00 41.94 102 ASP A CA 1
ATOM 837 C C . ASP A 1 102 ? -11.228 49.271 -1.090 1.00 41.94 102 ASP A C 1
ATOM 839 O O . ASP A 1 102 ? -10.321 50.086 -0.924 1.00 41.94 102 ASP A O 1
ATOM 843 N N . HIS A 1 103 ? -12.468 49.616 -1.445 1.00 40.41 103 HIS A N 1
ATOM 844 C CA . HIS A 1 103 ? -13.220 50.852 -1.153 1.00 40.41 103 HIS A CA 1
ATOM 845 C C . HIS A 1 103 ? -12.543 51.867 -0.190 1.00 40.41 103 HIS A C 1
ATOM 847 O O . HIS A 1 103 ? -12.047 51.478 0.859 1.00 40.41 103 HIS A O 1
ATOM 853 N N . GLN A 1 104 ? -12.577 53.193 -0.381 1.00 38.66 104 GLN A N 1
ATOM 854 C CA . GLN A 1 104 ? -13.723 54.088 -0.633 1.00 38.66 104 GLN A CA 1
ATOM 855 C C . GLN A 1 104 ? -13.201 55.566 -0.729 1.00 38.66 104 GLN A C 1
ATOM 857 O O . GLN A 1 104 ? -11.993 55.758 -0.605 1.00 38.66 104 GLN A O 1
ATOM 862 N N . PRO A 1 105 ? -14.071 56.572 -0.974 1.00 48.81 105 PRO A N 1
ATOM 863 C CA . PRO A 1 105 ? -13.893 57.685 -1.921 1.00 48.81 105 PRO A CA 1
ATOM 864 C C . PRO A 1 105 ? -12.932 58.822 -1.522 1.00 48.81 105 PRO A C 1
ATOM 866 O O . PRO A 1 105 ? -12.682 59.027 -0.314 1.00 48.81 105 PRO A O 1
#

Mean predicted aligned error: 12.84 Å

pLDDT: mean 82.08, std 18.25, range [38.66, 98.25]